Protein AF-A0A9E5HL59-F1 (afdb_monomer)

Sequence (134 aa):
MTIDLSKVGQRSQLTHRREPYWQRLRKGCFIGFRPSNSKLEGGWIARATCEVTRKYKHKKLGDYGLLAKHERFDAARKDAELFFQLIENGDEIRGILTVKDACHQYASDKIEAQKRFERTVYQSAIANIPITKL

Structure (mmCIF, N/CA/C/O backbone):
data_AF-A0A9E5HL59-F1
#
_entry.id   AF-A0A9E5HL59-F1
#
loop_
_atom_site.gro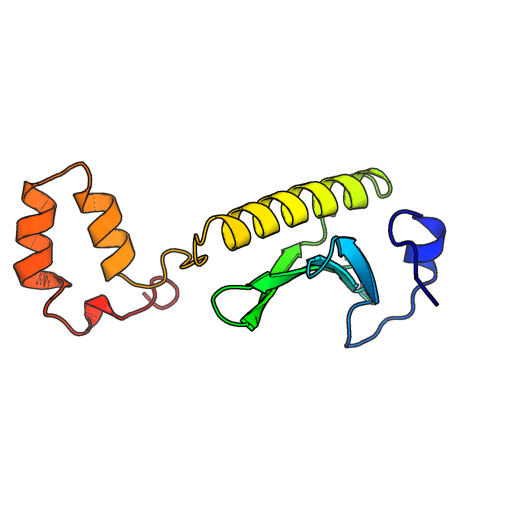up_PDB
_atom_site.id
_atom_site.type_symbol
_atom_site.label_atom_id
_atom_site.label_alt_id
_atom_site.label_comp_id
_atom_site.label_asym_id
_atom_site.label_entity_id
_atom_site.label_seq_id
_atom_site.pdbx_PDB_ins_code
_atom_site.Cartn_x
_atom_site.Cartn_y
_atom_site.Cartn_z
_atom_site.occupancy
_atom_site.B_iso_or_equiv
_atom_site.auth_seq_id
_atom_site.auth_comp_id
_atom_site.auth_asym_id
_atom_site.auth_atom_id
_atom_site.pdbx_PDB_model_num
ATOM 1 N N . MET A 1 1 ? 12.029 18.021 -14.348 1.00 50.00 1 MET A N 1
ATOM 2 C CA . MET A 1 1 ? 12.029 16.886 -15.294 1.00 50.00 1 MET A CA 1
ATOM 3 C C . MET A 1 1 ? 11.046 15.853 -14.779 1.00 50.00 1 MET A C 1
ATOM 5 O O . MET A 1 1 ? 11.214 15.382 -13.661 1.00 50.00 1 MET A O 1
ATOM 9 N N . THR A 1 2 ? 9.985 15.586 -15.533 1.00 65.31 2 THR A N 1
ATOM 10 C CA . THR A 1 2 ? 9.005 14.546 -15.201 1.00 65.31 2 THR A CA 1
ATOM 11 C C . THR A 1 2 ? 9.631 13.201 -15.549 1.00 65.31 2 THR A C 1
ATOM 13 O O . THR A 1 2 ? 10.069 13.016 -16.679 1.00 65.31 2 THR A O 1
ATOM 16 N N . ILE A 1 3 ? 9.759 12.305 -14.574 1.00 76.88 3 ILE A N 1
ATOM 17 C CA . ILE A 1 3 ? 10.337 10.974 -14.786 1.00 76.88 3 ILE A CA 1
ATOM 18 C C . ILE A 1 3 ? 9.193 10.016 -15.108 1.00 76.88 3 ILE A C 1
ATOM 20 O O . ILE A 1 3 ? 8.227 9.939 -14.345 1.00 76.88 3 ILE A O 1
ATOM 24 N N . ASP A 1 4 ? 9.310 9.281 -16.214 1.00 81.62 4 ASP A N 1
ATOM 25 C CA . ASP A 1 4 ? 8.330 8.272 -16.604 1.00 81.62 4 ASP A CA 1
ATOM 26 C C . ASP A 1 4 ? 8.700 6.918 -15.992 1.00 81.62 4 ASP A C 1
ATOM 28 O O . ASP A 1 4 ? 9.456 6.121 -16.552 1.00 81.62 4 ASP A O 1
ATOM 32 N N . LEU A 1 5 ? 8.121 6.624 -14.827 1.00 80.81 5 LEU A N 1
ATOM 33 C CA . LEU A 1 5 ? 8.329 5.365 -14.107 1.00 80.81 5 LEU A CA 1
ATOM 34 C C . LEU A 1 5 ? 7.690 4.163 -14.817 1.00 80.81 5 LEU A C 1
ATOM 36 O O . LEU A 1 5 ? 7.966 3.025 -14.443 1.00 80.81 5 LEU A O 1
ATOM 40 N N . SER A 1 6 ? 6.877 4.373 -15.854 1.00 79.19 6 SER A N 1
ATOM 41 C CA . SER A 1 6 ? 6.351 3.288 -16.689 1.00 79.19 6 SER A CA 1
ATOM 42 C C . SER A 1 6 ? 7.474 2.551 -17.426 1.00 79.19 6 SER A C 1
ATOM 44 O O . SER A 1 6 ? 7.486 1.317 -17.501 1.00 79.19 6 SER A O 1
ATOM 46 N N . LYS A 1 7 ? 8.499 3.276 -17.890 1.00 82.19 7 LYS A N 1
ATOM 47 C CA . LYS A 1 7 ? 9.607 2.703 -18.660 1.00 82.19 7 LYS A CA 1
ATOM 48 C C . LYS A 1 7 ? 10.565 1.933 -17.751 1.00 82.19 7 LYS A C 1
ATOM 50 O O . LYS A 1 7 ? 11.226 2.508 -16.888 1.00 82.19 7 LYS A O 1
ATOM 55 N N . VAL A 1 8 ? 10.694 0.623 -17.985 1.00 79.69 8 VAL A N 1
ATOM 56 C CA . VAL A 1 8 ? 11.637 -0.250 -17.252 1.00 79.69 8 VAL A CA 1
ATOM 57 C C . VAL A 1 8 ? 13.073 0.273 -17.371 1.00 79.69 8 VAL A C 1
ATOM 59 O O . VAL A 1 8 ? 13.776 0.349 -16.371 1.00 79.69 8 VAL A O 1
ATOM 62 N N . GLY A 1 9 ? 13.481 0.709 -18.570 1.00 76.19 9 GLY A N 1
ATOM 63 C CA . GLY A 1 9 ? 14.825 1.246 -18.807 1.00 76.19 9 GLY A CA 1
ATOM 64 C C . GLY A 1 9 ? 15.130 2.503 -17.988 1.00 76.19 9 GLY A C 1
ATOM 65 O O . GLY A 1 9 ? 16.206 2.598 -17.408 1.00 76.19 9 GLY A O 1
ATOM 66 N N . GLN A 1 10 ? 14.166 3.425 -17.859 1.00 80.50 10 GLN A N 1
ATOM 67 C CA . GLN A 1 10 ? 14.342 4.607 -17.011 1.00 80.50 10 GLN A CA 1
ATOM 68 C C . GLN A 1 10 ? 14.406 4.222 -15.534 1.00 80.50 10 GLN A C 1
ATOM 70 O O . GLN A 1 10 ? 15.279 4.715 -14.830 1.00 80.50 10 GLN A O 1
ATOM 75 N N . ARG A 1 11 ? 13.560 3.287 -15.076 1.00 77.50 11 ARG A N 1
ATOM 76 C CA . ARG A 1 11 ? 13.585 2.781 -13.691 1.00 77.50 11 ARG A CA 1
ATOM 77 C C . ARG A 1 11 ? 14.923 2.158 -13.306 1.00 77.50 11 ARG A C 1
ATOM 79 O O . ARG A 1 11 ? 15.387 2.379 -12.192 1.00 77.50 11 ARG A O 1
ATOM 86 N N . SER A 1 12 ? 15.538 1.395 -14.209 1.00 76.31 12 SER A N 1
ATOM 87 C CA . SER A 1 12 ? 16.835 0.753 -13.964 1.00 76.31 12 SER A CA 1
ATOM 88 C C . SER A 1 12 ? 18.005 1.739 -13.892 1.00 76.31 12 SER A C 1
ATOM 90 O O . SER A 1 12 ? 19.021 1.407 -13.295 1.00 76.31 12 SER A O 1
ATOM 92 N N . GLN A 1 13 ? 17.867 2.941 -14.460 1.00 80.25 13 GLN A N 1
ATOM 93 C CA . GLN A 1 13 ? 18.888 3.997 -14.417 1.00 80.25 13 GLN A CA 1
ATOM 94 C C . GLN A 1 13 ? 18.749 4.929 -13.199 1.00 80.25 13 GLN A C 1
ATOM 96 O O . GLN A 1 13 ? 19.578 5.817 -13.004 1.00 80.25 13 GLN A O 1
ATOM 101 N N . LEU A 1 14 ? 17.703 4.763 -12.381 1.00 81.69 14 LEU A N 1
ATOM 102 C CA . LEU A 1 14 ? 17.472 5.619 -11.221 1.00 81.69 14 LEU A CA 1
ATOM 103 C C . LEU A 1 14 ? 18.473 5.320 -10.107 1.00 81.69 14 LEU A C 1
ATOM 105 O O . LEU A 1 14 ? 18.649 4.176 -9.689 1.00 81.69 14 LEU A O 1
ATOM 109 N N . THR A 1 15 ? 19.083 6.374 -9.574 1.00 80.62 15 THR A N 1
ATOM 110 C CA . THR A 1 15 ? 20.017 6.259 -8.457 1.00 80.62 15 THR A CA 1
ATOM 111 C C . THR A 1 15 ? 19.275 6.025 -7.145 1.00 80.62 15 THR A C 1
ATOM 113 O O . THR A 1 15 ? 18.172 6.527 -6.919 1.00 80.62 15 THR A O 1
ATOM 116 N N . HIS A 1 16 ? 19.874 5.247 -6.240 1.00 80.75 16 HIS A N 1
ATOM 117 C CA . HIS A 1 16 ? 19.305 5.065 -4.910 1.00 80.75 16 HIS A CA 1
ATOM 118 C C . HIS A 1 16 ? 19.274 6.404 -4.163 1.00 80.75 16 HIS A C 1
ATOM 120 O O . HIS A 1 16 ? 20.311 7.017 -3.914 1.00 80.75 16 HIS A O 1
ATOM 126 N N . ARG A 1 17 ? 18.077 6.854 -3.775 1.00 82.81 17 ARG A N 1
ATOM 127 C CA . ARG A 1 17 ? 17.875 8.069 -2.974 1.00 82.81 17 ARG A CA 1
ATOM 128 C C . ARG A 1 17 ? 16.939 7.789 -1.799 1.00 82.81 17 ARG A C 1
ATOM 130 O O . ARG A 1 17 ? 16.164 6.829 -1.803 1.00 82.81 17 ARG A O 1
ATOM 137 N N . ARG A 1 18 ? 17.043 8.625 -0.757 1.00 78.06 18 ARG A N 1
ATOM 138 C CA . ARG A 1 18 ? 16.145 8.575 0.413 1.00 78.06 18 ARG A CA 1
ATOM 139 C C . ARG A 1 18 ? 14.714 8.937 0.024 1.00 78.06 18 ARG A C 1
ATOM 141 O O . ARG A 1 18 ? 13.782 8.268 0.463 1.00 78.06 18 ARG A O 1
ATOM 148 N N . GLU A 1 19 ? 14.564 9.962 -0.809 1.00 82.56 19 GLU A N 1
ATOM 149 C CA . GLU A 1 19 ? 13.272 10.376 -1.343 1.00 82.56 19 GLU A CA 1
ATOM 150 C C . GLU A 1 19 ? 12.894 9.551 -2.583 1.00 82.56 19 GLU A C 1
ATOM 152 O O . GLU A 1 19 ? 13.743 9.353 -3.457 1.00 82.56 19 GLU A O 1
ATOM 157 N N . PRO A 1 20 ? 11.641 9.071 -2.679 1.00 85.81 20 PRO A N 1
ATOM 158 C CA . PRO A 1 20 ? 11.146 8.389 -3.870 1.00 85.81 20 PRO A CA 1
ATOM 159 C C . PRO A 1 20 ? 11.090 9.327 -5.076 1.00 85.81 20 PRO A C 1
ATOM 161 O O . PRO A 1 20 ? 10.812 10.520 -4.943 1.00 85.81 20 PRO A O 1
ATOM 164 N N . TYR A 1 21 ? 11.269 8.764 -6.266 1.00 87.00 21 TYR A N 1
ATOM 165 C CA . TYR A 1 21 ? 10.980 9.469 -7.507 1.00 87.00 21 TYR A CA 1
ATOM 166 C C . TYR A 1 21 ? 9.475 9.512 -7.707 1.00 87.00 21 TYR A C 1
ATOM 168 O O . TYR A 1 21 ? 8.850 8.462 -7.820 1.00 87.00 21 TYR A O 1
ATOM 176 N N . TRP A 1 22 ? 8.904 10.713 -7.735 1.00 88.19 22 TRP A N 1
ATOM 177 C CA . TRP A 1 22 ? 7.467 10.915 -7.876 1.00 88.19 22 TRP A CA 1
ATOM 178 C C . TRP A 1 22 ? 7.078 11.149 -9.331 1.00 88.19 22 TRP A C 1
ATOM 180 O O . TRP A 1 22 ? 7.602 12.044 -9.994 1.00 88.19 22 TRP A O 1
ATOM 190 N N . GLN A 1 23 ? 6.088 10.395 -9.786 1.00 89.00 23 GLN A N 1
ATOM 191 C CA . GLN A 1 23 ? 5.353 10.632 -11.014 1.00 89.00 23 GLN A CA 1
ATOM 192 C C . GLN A 1 23 ? 3.910 10.990 -10.660 1.00 89.00 23 GLN A C 1
ATOM 194 O O . GLN A 1 23 ? 3.260 10.348 -9.832 1.00 89.00 23 GLN A O 1
ATOM 199 N N . ARG A 1 24 ? 3.397 12.056 -11.268 1.00 88.56 24 ARG A N 1
ATOM 200 C CA . ARG A 1 24 ? 2.012 12.482 -11.075 1.00 88.56 24 ARG A CA 1
ATOM 201 C C . ARG A 1 24 ? 1.100 11.641 -11.964 1.00 88.56 24 ARG A C 1
ATOM 203 O O . ARG A 1 24 ? 1.330 11.579 -13.166 1.00 88.56 24 ARG A O 1
ATOM 210 N N . LEU A 1 25 ? 0.066 11.041 -11.378 1.00 85.38 25 LEU A N 1
ATOM 211 C CA . LEU A 1 25 ? -0.966 10.313 -12.125 1.00 85.38 25 LEU A CA 1
ATOM 212 C C . LEU A 1 25 ? -2.189 11.204 -12.370 1.00 85.38 25 LEU A C 1
ATOM 214 O O . LEU A 1 25 ? -2.661 11.314 -13.497 1.00 85.38 25 LEU A O 1
ATOM 218 N N . ARG A 1 26 ? -2.677 11.882 -11.323 1.00 82.50 26 ARG A N 1
ATOM 219 C CA . ARG A 1 26 ? -3.812 12.824 -11.385 1.00 82.50 26 ARG A CA 1
ATOM 220 C C . ARG A 1 26 ? -3.536 14.056 -10.520 1.00 82.50 26 ARG A C 1
ATOM 222 O O . ARG A 1 26 ? -2.471 14.192 -9.914 1.00 82.50 26 ARG A O 1
ATOM 229 N N . LYS A 1 27 ? -4.450 15.029 -10.486 1.00 81.62 27 LYS A N 1
ATOM 230 C CA . LYS A 1 27 ? -4.341 16.171 -9.559 1.00 81.62 27 LYS A CA 1
ATOM 231 C C . LYS A 1 27 ? -4.388 15.646 -8.119 1.00 81.62 27 LYS A C 1
ATOM 233 O O . LYS A 1 27 ? -5.273 14.882 -7.780 1.00 81.62 27 LYS A O 1
ATOM 238 N N . GLY A 1 28 ? -3.381 15.984 -7.313 1.00 80.25 28 GLY A N 1
ATOM 239 C CA . GLY A 1 28 ? -3.280 15.516 -5.926 1.00 80.25 28 GLY A CA 1
ATOM 240 C C . GLY A 1 28 ? -2.860 14.050 -5.738 1.00 80.25 28 GLY A C 1
ATOM 241 O O . GLY A 1 28 ? -2.641 13.656 -4.600 1.00 80.25 28 GLY A O 1
ATOM 242 N N . CYS A 1 29 ? -2.684 13.268 -6.811 1.00 87.25 29 CYS A N 1
ATOM 243 C CA . CYS A 1 29 ? -2.365 11.839 -6.746 1.00 87.25 29 CYS A CA 1
ATOM 244 C C . CYS A 1 29 ? -1.033 11.526 -7.438 1.00 87.25 29 CYS A C 1
ATOM 246 O O . CYS A 1 29 ? -0.847 11.792 -8.632 1.00 87.25 29 CYS A O 1
ATOM 248 N N . PHE A 1 30 ? -0.113 10.930 -6.687 1.00 88.75 30 PHE A N 1
ATOM 249 C CA . PHE A 1 30 ? 1.261 10.674 -7.094 1.00 88.75 30 PHE A CA 1
ATOM 250 C C . PHE A 1 30 ? 1.650 9.226 -6.810 1.00 88.75 30 PHE A C 1
ATOM 252 O O . PHE A 1 30 ? 1.304 8.667 -5.767 1.00 88.75 30 PHE A O 1
ATOM 259 N N . ILE A 1 31 ? 2.424 8.647 -7.720 1.00 89.88 31 ILE A N 1
ATOM 260 C CA . ILE A 1 31 ? 3.080 7.356 -7.550 1.00 89.88 31 ILE A CA 1
ATOM 261 C C . ILE A 1 31 ? 4.583 7.579 -7.419 1.00 89.88 31 ILE A C 1
ATOM 263 O O . ILE A 1 31 ? 5.190 8.338 -8.167 1.00 89.88 31 ILE A O 1
ATOM 267 N N . GLY A 1 32 ? 5.166 6.966 -6.407 1.00 89.56 32 GLY A N 1
ATOM 268 C CA . GLY A 1 32 ? 6.560 7.063 -6.034 1.00 89.56 32 GLY A CA 1
ATOM 269 C C . GLY A 1 32 ? 7.245 5.725 -6.238 1.00 89.56 32 GLY A C 1
ATOM 270 O O . GLY A 1 32 ? 6.728 4.700 -5.796 1.00 89.56 32 GLY A O 1
ATOM 271 N N . PHE A 1 33 ? 8.422 5.733 -6.851 1.00 87.19 33 PHE A N 1
ATOM 272 C CA . PHE A 1 33 ? 9.283 4.557 -6.915 1.00 87.19 33 PHE A CA 1
ATOM 273 C C . PHE A 1 33 ? 10.607 4.844 -6.219 1.00 87.19 33 PHE A C 1
ATOM 275 O O . PHE A 1 33 ? 11.255 5.865 -6.471 1.00 87.19 33 PHE A O 1
ATOM 282 N N . ARG A 1 34 ? 11.014 3.936 -5.335 1.00 88.00 34 A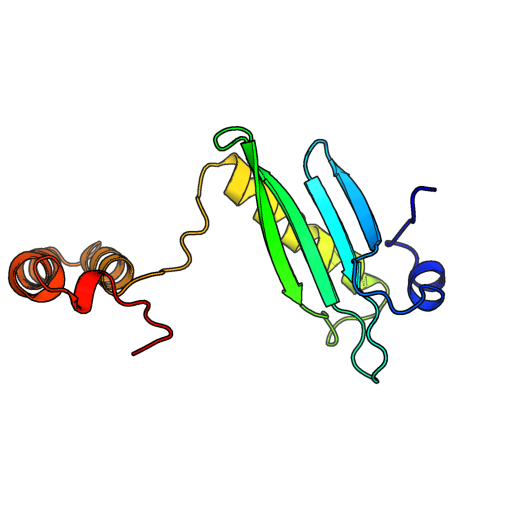RG A N 1
ATOM 283 C CA . ARG A 1 34 ? 12.302 3.996 -4.656 1.00 88.00 34 ARG A CA 1
ATOM 284 C C . ARG A 1 34 ? 13.130 2.771 -5.045 1.00 88.00 34 ARG A C 1
ATOM 286 O O . ARG A 1 34 ? 12.858 1.691 -4.520 1.00 88.00 34 ARG A O 1
ATOM 293 N N . PRO A 1 35 ? 14.148 2.915 -5.913 1.00 82.56 35 PRO A N 1
ATOM 294 C CA . PRO A 1 35 ? 15.050 1.809 -6.212 1.00 82.56 35 PRO A CA 1
ATOM 295 C C . PRO A 1 35 ? 15.759 1.363 -4.928 1.00 82.56 35 PRO A C 1
ATOM 297 O O . PRO A 1 35 ? 16.155 2.201 -4.114 1.00 82.56 35 PRO A O 1
ATOM 300 N N . SER A 1 36 ? 15.897 0.055 -4.718 1.00 76.31 36 SER A N 1
ATOM 301 C CA . SER A 1 36 ? 16.709 -0.492 -3.626 1.00 76.31 36 SER A CA 1
ATOM 302 C C . SER A 1 36 ? 18.134 -0.736 -4.111 1.00 76.31 36 SER A C 1
ATOM 304 O O . SER A 1 36 ? 18.355 -0.945 -5.300 1.00 76.31 36 SER A O 1
ATOM 306 N N . ASN A 1 37 ? 19.095 -0.698 -3.190 1.00 65.25 37 ASN A N 1
ATOM 307 C CA . ASN A 1 37 ? 20.501 -0.985 -3.492 1.00 65.25 37 ASN A CA 1
ATOM 308 C C . ASN A 1 37 ? 20.804 -2.499 -3.468 1.00 65.25 37 ASN A C 1
ATOM 310 O O . ASN A 1 37 ? 21.817 -2.949 -3.989 1.00 65.25 37 ASN A O 1
ATOM 314 N N . SER A 1 38 ? 19.921 -3.289 -2.851 1.00 55.44 38 SER A N 1
ATOM 315 C CA . SER A 1 38 ? 20.024 -4.750 -2.769 1.00 55.44 38 SER A CA 1
ATOM 316 C C . SER A 1 38 ? 19.227 -5.415 -3.895 1.00 55.44 38 SER A C 1
ATOM 318 O O . SER A 1 38 ? 18.332 -4.790 -4.446 1.00 55.44 38 SER A O 1
ATOM 320 N N . LYS A 1 39 ? 19.478 -6.708 -4.170 1.00 52.19 39 LYS A N 1
ATOM 321 C CA . LYS A 1 39 ? 18.736 -7.586 -5.118 1.00 52.19 39 LYS A CA 1
ATOM 322 C C . LYS A 1 39 ? 17.194 -7.485 -5.079 1.00 52.19 39 LYS A C 1
ATOM 324 O O . LYS A 1 39 ? 16.543 -7.979 -5.991 1.00 52.19 39 LYS A O 1
ATOM 329 N N . LEU A 1 40 ? 16.627 -6.889 -4.030 1.00 57.31 40 LEU A N 1
ATOM 330 C CA . LEU A 1 40 ? 15.221 -6.519 -3.931 1.00 57.31 40 LEU A CA 1
ATOM 331 C C . LEU A 1 40 ? 14.904 -5.405 -4.926 1.00 57.31 40 LEU A C 1
ATOM 333 O O . LEU A 1 40 ? 15.438 -4.301 -4.861 1.00 57.31 40 LEU A O 1
ATOM 337 N N . GLU A 1 41 ? 14.009 -5.691 -5.853 1.00 65.62 41 GLU A N 1
ATOM 338 C CA . GLU A 1 41 ? 13.553 -4.700 -6.812 1.00 65.62 41 GLU A CA 1
ATOM 339 C C . GLU A 1 41 ? 12.788 -3.598 -6.051 1.00 65.62 41 GLU A C 1
ATOM 341 O O . GLU A 1 41 ? 12.136 -3.861 -5.049 1.00 65.62 41 GLU A O 1
ATOM 346 N N . GLY A 1 42 ? 13.007 -2.332 -6.414 1.00 76.25 42 GLY A N 1
ATOM 347 C CA . GLY A 1 42 ? 12.641 -1.176 -5.584 1.00 76.25 42 GLY A CA 1
ATOM 348 C C . GLY A 1 42 ? 11.188 -1.133 -5.088 1.00 76.25 42 GLY A C 1
ATOM 349 O O . GLY A 1 42 ? 10.285 -1.717 -5.677 1.00 76.25 42 GLY A O 1
ATOM 350 N N . GLY A 1 43 ? 10.952 -0.381 -4.014 1.00 85.56 43 GLY A N 1
ATOM 351 C CA . GLY A 1 43 ? 9.631 -0.248 -3.401 1.00 85.56 43 GLY A CA 1
ATOM 352 C C . GLY A 1 43 ? 8.768 0.836 -4.048 1.00 85.56 43 GLY A C 1
ATOM 353 O O . GLY A 1 43 ? 9.253 1.923 -4.379 1.00 85.56 43 GLY A O 1
ATOM 354 N N . TRP A 1 44 ? 7.470 0.564 -4.155 1.00 89.44 44 TRP A N 1
ATOM 355 C CA . TRP A 1 44 ? 6.450 1.488 -4.642 1.00 89.44 44 TRP A CA 1
ATOM 356 C C . TRP A 1 44 ? 5.681 2.139 -3.495 1.00 89.44 44 TRP A C 1
ATOM 358 O O . TRP A 1 44 ? 5.384 1.522 -2.465 1.00 89.44 44 TRP A O 1
ATOM 368 N N . ILE A 1 45 ? 5.360 3.416 -3.672 1.00 89.94 45 ILE A N 1
ATOM 369 C CA . ILE A 1 45 ? 4.683 4.245 -2.676 1.00 89.94 45 ILE A CA 1
ATOM 370 C C . ILE A 1 45 ? 3.624 5.083 -3.389 1.00 89.94 45 ILE A C 1
ATOM 372 O O . ILE A 1 45 ? 3.939 5.797 -4.330 1.00 89.94 45 ILE A O 1
ATOM 376 N N . ALA A 1 46 ? 2.380 5.062 -2.926 1.00 90.94 46 ALA A N 1
ATOM 377 C CA . ALA A 1 46 ? 1.351 5.994 -3.375 1.00 90.94 46 ALA A CA 1
ATOM 378 C C . ALA A 1 46 ? 1.266 7.185 -2.416 1.00 90.94 46 ALA A C 1
ATOM 380 O O . ALA A 1 46 ? 1.377 7.028 -1.197 1.00 90.94 46 ALA A O 1
ATOM 381 N N . ARG A 1 47 ? 1.042 8.381 -2.959 1.00 89.19 47 ARG A N 1
ATOM 382 C CA . ARG A 1 47 ? 0.757 9.598 -2.195 1.00 89.19 47 ARG A CA 1
ATOM 383 C C . ARG A 1 47 ? -0.482 10.265 -2.767 1.00 89.19 47 ARG A C 1
ATOM 385 O O . ARG A 1 47 ? -0.492 10.629 -3.938 1.00 89.19 47 ARG A O 1
ATOM 392 N N . ALA A 1 48 ? -1.483 10.474 -1.924 1.00 86.31 48 ALA A N 1
ATOM 393 C CA . ALA A 1 48 ? -2.674 11.239 -2.269 1.00 86.31 48 ALA A CA 1
ATOM 394 C C . ALA A 1 48 ? -2.858 12.413 -1.310 1.00 86.31 48 ALA A C 1
ATOM 396 O O . ALA A 1 48 ? -2.546 12.327 -0.118 1.00 86.31 48 ALA A O 1
ATOM 397 N N . THR A 1 49 ? -3.366 13.515 -1.840 1.00 81.38 49 THR A N 1
ATOM 398 C CA . THR A 1 49 ? -3.849 14.643 -1.051 1.00 81.38 49 THR A CA 1
ATOM 399 C C . THR A 1 49 ? -5.325 14.423 -0.770 1.00 81.38 49 THR A C 1
ATOM 401 O O . THR A 1 49 ? -6.126 14.377 -1.695 1.00 81.38 49 THR A O 1
ATOM 404 N N . CYS A 1 50 ? -5.689 14.307 0.502 1.00 73.25 50 CYS A N 1
ATOM 405 C CA . CYS A 1 50 ? -7.092 14.295 0.894 1.00 73.25 50 CYS A CA 1
ATOM 406 C C . CYS A 1 50 ? -7.611 15.740 0.873 1.00 73.25 50 CYS A C 1
ATOM 408 O O . CYS A 1 50 ? -7.088 16.577 1.611 1.00 73.25 50 CYS A O 1
ATOM 410 N N . GLU A 1 51 ? -8.612 16.049 0.045 1.00 71.00 51 GLU A N 1
ATOM 411 C CA . GLU A 1 51 ? -9.175 17.408 -0.036 1.00 71.00 51 GLU A CA 1
ATOM 412 C C . GLU A 1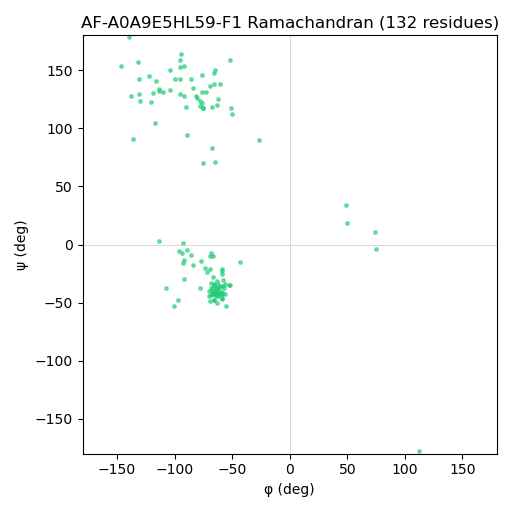 51 ? -9.875 17.819 1.267 1.00 71.00 51 GLU A C 1
ATOM 414 O O . GLU A 1 51 ? -9.743 18.965 1.697 1.00 71.00 51 GLU A O 1
ATOM 419 N N . VAL A 1 52 ? -10.511 16.862 1.951 1.00 66.00 52 VAL A N 1
ATOM 420 C CA . VAL A 1 52 ? -11.227 17.081 3.219 1.00 66.00 52 VAL A CA 1
ATOM 421 C C . VAL A 1 52 ? -10.273 17.487 4.343 1.00 66.00 52 VAL A C 1
ATOM 423 O O . VAL A 1 52 ? -10.502 18.466 5.045 1.00 66.00 52 VAL A O 1
ATOM 426 N N . THR A 1 53 ? -9.163 16.761 4.510 1.00 68.00 53 THR A N 1
ATOM 427 C CA . THR A 1 53 ? -8.203 17.029 5.599 1.00 68.00 53 THR A CA 1
ATOM 428 C C . THR A 1 53 ? -7.058 17.953 5.185 1.00 68.00 53 THR A C 1
ATOM 430 O O . THR A 1 53 ? -6.250 18.330 6.035 1.00 68.00 53 THR A O 1
ATOM 433 N N . ARG A 1 54 ? -6.948 18.289 3.889 1.00 72.31 54 ARG A N 1
ATOM 434 C CA . ARG A 1 54 ? -5.815 18.989 3.245 1.00 72.31 54 ARG A CA 1
ATOM 435 C C . ARG A 1 54 ? -4.437 18.391 3.566 1.00 72.31 54 ARG A C 1
ATOM 437 O O . ARG A 1 54 ? -3.410 19.045 3.390 1.00 72.31 54 ARG A O 1
ATOM 444 N N . LYS A 1 55 ? -4.393 17.142 4.040 1.00 78.62 55 LYS A N 1
ATOM 445 C CA . LYS A 1 55 ? -3.171 16.436 4.439 1.00 78.62 55 LYS A CA 1
ATOM 446 C C . LYS A 1 55 ? -2.776 15.411 3.385 1.00 78.62 55 LYS A C 1
ATOM 448 O O . LYS A 1 55 ? -3.613 14.817 2.705 1.00 78.62 55 LYS A O 1
ATOM 453 N N . TYR A 1 56 ? -1.473 15.172 3.292 1.00 80.81 56 TYR A N 1
ATOM 454 C CA . TYR A 1 56 ? -0.926 14.109 2.461 1.00 80.81 56 TYR A CA 1
ATOM 455 C C . TYR A 1 56 ? -1.037 12.770 3.184 1.00 80.81 56 TYR A C 1
ATOM 457 O O . TYR A 1 56 ? -0.533 12.611 4.298 1.00 80.81 56 TYR A O 1
ATOM 465 N N . LYS A 1 57 ? -1.651 11.792 2.527 1.00 82.94 57 LYS A N 1
ATOM 466 C CA . LYS A 1 57 ? -1.643 10.393 2.946 1.00 82.94 57 LYS A CA 1
ATOM 467 C C . LYS A 1 57 ? -0.680 9.635 2.043 1.00 82.94 57 LYS A C 1
ATOM 469 O O . LYS A 1 57 ? -0.696 9.801 0.824 1.00 82.94 57 LYS A O 1
ATOM 474 N N . HIS A 1 58 ? 0.179 8.830 2.652 1.00 85.62 58 HIS A N 1
ATOM 475 C CA . HIS A 1 58 ? 1.107 7.960 1.943 1.00 85.62 58 HIS A CA 1
ATOM 476 C C . HIS A 1 58 ? 0.778 6.502 2.258 1.00 85.62 58 HIS A C 1
ATOM 478 O O . HIS A 1 58 ? 0.470 6.173 3.403 1.00 85.62 58 HIS A O 1
ATOM 484 N N . LYS A 1 59 ? 0.868 5.630 1.257 1.00 85.50 59 LYS A N 1
ATOM 485 C CA . LYS A 1 59 ? 0.726 4.181 1.418 1.00 85.50 59 LYS A CA 1
ATOM 486 C C . LYS A 1 59 ? 1.883 3.484 0.729 1.00 85.50 59 LYS A C 1
ATOM 488 O O . LYS A 1 59 ? 2.197 3.776 -0.422 1.00 85.50 59 LYS A O 1
ATOM 493 N N . LYS A 1 60 ? 2.535 2.575 1.451 1.00 86.56 60 LYS A N 1
ATOM 494 C CA . LYS A 1 60 ? 3.534 1.673 0.873 1.00 86.56 60 LYS A CA 1
ATOM 495 C C . LYS A 1 60 ? 2.778 0.569 0.139 1.00 86.56 60 LYS A C 1
ATOM 497 O O . LYS A 1 60 ? 1.928 -0.073 0.747 1.00 86.56 60 LYS A O 1
ATOM 502 N N . LEU A 1 61 ? 3.057 0.409 -1.148 1.00 84.06 61 LEU A N 1
ATOM 503 C CA . LEU A 1 61 ? 2.399 -0.575 -2.007 1.00 84.06 61 LEU A CA 1
ATOM 504 C C . LEU A 1 61 ? 3.169 -1.906 -2.047 1.00 84.06 61 LEU A C 1
ATOM 506 O O . LEU A 1 61 ? 2.560 -2.959 -2.154 1.00 84.06 61 LEU A O 1
ATOM 510 N N . GLY A 1 62 ? 4.494 -1.857 -1.878 1.00 81.81 62 GLY A N 1
ATOM 511 C CA . GLY A 1 62 ? 5.377 -3.029 -1.930 1.00 81.81 62 GLY A CA 1
ATOM 512 C C . GLY A 1 62 ? 6.308 -2.999 -3.141 1.00 81.81 62 GLY A C 1
ATOM 513 O O . GLY A 1 62 ? 6.341 -2.015 -3.876 1.00 81.81 62 GLY A O 1
ATOM 514 N N . ASP A 1 63 ? 7.116 -4.040 -3.319 1.00 79.19 63 ASP A N 1
ATOM 515 C CA . ASP A 1 63 ? 8.100 -4.179 -4.408 1.00 79.19 63 ASP A CA 1
ATOM 516 C C . ASP A 1 63 ? 7.559 -4.913 -5.651 1.00 79.19 63 ASP A C 1
ATOM 518 O O . ASP A 1 63 ? 8.134 -4.798 -6.737 1.00 79.19 63 ASP A O 1
ATOM 522 N N . TYR A 1 64 ? 6.428 -5.619 -5.518 1.00 81.38 64 TYR A N 1
ATOM 523 C CA . TYR A 1 64 ? 5.825 -6.457 -6.566 1.00 81.38 64 TYR A CA 1
ATOM 524 C C . TYR A 1 64 ? 6.836 -7.413 -7.233 1.00 81.38 64 TYR A C 1
ATOM 526 O O . TYR A 1 64 ? 6.726 -7.695 -8.430 1.00 81.38 64 TYR A O 1
ATOM 534 N N . GLY A 1 65 ? 7.825 -7.921 -6.483 1.00 74.25 65 GLY A N 1
ATOM 535 C CA . GLY A 1 65 ? 8.916 -8.747 -7.013 1.00 74.25 65 GLY A CA 1
ATOM 536 C C . GLY A 1 65 ? 8.473 -10.035 -7.718 1.00 74.25 65 GLY A C 1
ATOM 537 O O . GLY A 1 65 ? 9.199 -10.541 -8.567 1.00 74.25 65 GLY A O 1
ATOM 538 N N . LEU A 1 66 ? 7.260 -10.521 -7.434 1.00 77.00 66 LEU A N 1
ATOM 539 C CA . LEU A 1 66 ? 6.660 -11.701 -8.071 1.00 77.00 66 LEU A CA 1
ATOM 540 C C . LEU A 1 66 ? 6.201 -11.461 -9.521 1.00 77.00 66 LEU A C 1
ATOM 542 O O . LEU A 1 66 ? 6.026 -12.419 -10.266 1.00 77.00 66 LEU A O 1
ATOM 546 N N . LEU A 1 67 ? 5.996 -10.203 -9.926 1.00 80.69 67 LEU A N 1
ATOM 547 C CA . LEU A 1 67 ? 5.520 -9.843 -11.267 1.00 80.69 67 LEU A CA 1
ATOM 548 C C . LEU A 1 67 ? 6.677 -9.495 -12.205 1.00 80.69 67 LEU A C 1
ATOM 550 O O . LEU A 1 67 ? 7.756 -9.083 -11.758 1.00 80.69 67 LEU A O 1
ATOM 554 N N . ALA A 1 68 ? 6.445 -9.582 -13.517 1.00 81.75 68 ALA A N 1
ATOM 555 C CA . ALA A 1 68 ? 7.429 -9.154 -14.502 1.00 81.75 68 ALA A CA 1
ATOM 556 C C . ALA A 1 68 ? 7.658 -7.633 -14.431 1.00 81.75 68 ALA A C 1
ATOM 558 O O . ALA A 1 68 ? 6.750 -6.850 -14.154 1.00 81.75 68 ALA A O 1
ATOM 559 N N . LYS A 1 69 ? 8.883 -7.173 -14.724 1.00 77.75 69 LYS A N 1
ATOM 560 C CA . LYS A 1 69 ? 9.280 -5.753 -14.582 1.00 77.75 69 LYS A CA 1
ATOM 561 C C . LYS A 1 69 ? 8.336 -4.767 -15.284 1.00 77.75 69 LYS A C 1
ATOM 563 O O . LYS A 1 69 ? 8.143 -3.652 -14.789 1.00 77.75 69 LYS A O 1
ATOM 568 N N . HIS A 1 70 ? 7.779 -5.159 -16.431 1.00 79.12 70 HIS A N 1
ATOM 569 C CA . HIS A 1 70 ? 6.837 -4.340 -17.190 1.00 79.12 70 HIS A CA 1
ATOM 570 C C . HIS A 1 70 ? 5.483 -4.227 -16.469 1.00 79.12 70 HIS A C 1
ATOM 572 O O . HIS A 1 70 ? 5.015 -3.111 -16.271 1.00 79.12 70 HIS A O 1
ATOM 578 N N . GLU A 1 71 ? 4.952 -5.331 -15.942 1.00 84.12 71 GLU A N 1
ATOM 579 C CA . GLU A 1 71 ? 3.651 -5.395 -15.255 1.00 84.12 71 GLU A CA 1
ATOM 580 C C . GLU A 1 71 ? 3.644 -4.723 -13.879 1.00 84.12 71 GLU A C 1
ATOM 582 O O . GLU A 1 71 ? 2.600 -4.287 -13.401 1.00 84.12 71 GLU A O 1
ATOM 587 N N . ARG A 1 72 ? 4.802 -4.591 -13.222 1.00 85.12 72 ARG A N 1
ATOM 588 C CA . ARG A 1 72 ? 4.872 -3.976 -11.882 1.00 85.12 72 ARG A CA 1
ATOM 589 C C . ARG A 1 72 ? 4.369 -2.547 -11.831 1.00 85.12 72 ARG A C 1
ATOM 591 O O . ARG A 1 72 ? 3.805 -2.150 -10.819 1.00 85.12 72 ARG A O 1
ATOM 598 N N . PHE A 1 73 ? 4.603 -1.773 -12.891 1.00 85.44 73 PHE A N 1
ATOM 599 C CA . PHE A 1 73 ? 4.081 -0.411 -12.941 1.00 85.44 73 PHE A CA 1
ATOM 600 C C . PHE A 1 73 ? 2.554 -0.430 -13.012 1.00 85.44 73 PHE A C 1
ATOM 602 O O . PH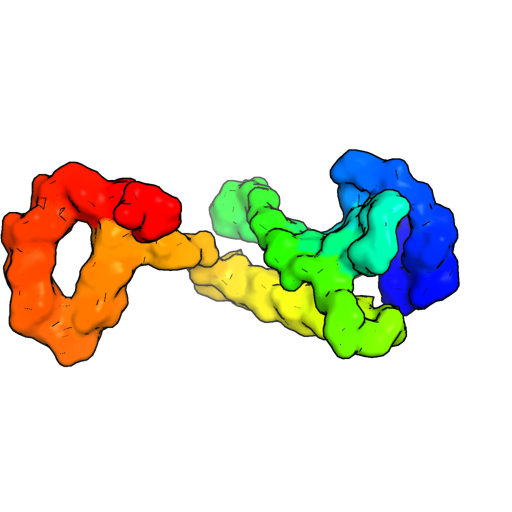E A 1 73 ? 1.912 0.328 -12.295 1.00 85.44 73 PHE A O 1
ATOM 609 N N . ASP A 1 74 ? 1.978 -1.323 -13.816 1.00 87.69 74 ASP A N 1
ATOM 610 C CA . ASP A 1 74 ? 0.529 -1.434 -13.959 1.00 87.69 74 ASP A CA 1
ATOM 611 C C . ASP A 1 74 ? -0.130 -1.946 -12.674 1.00 87.69 74 ASP A C 1
ATOM 613 O O . ASP A 1 74 ? -1.159 -1.411 -12.264 1.00 87.69 74 ASP A O 1
ATOM 617 N N . ALA A 1 75 ? 0.486 -2.913 -11.988 1.00 87.19 75 ALA A N 1
ATOM 618 C CA . ALA A 1 75 ? 0.033 -3.385 -10.680 1.00 87.19 75 ALA A CA 1
ATOM 619 C C . ALA A 1 75 ? 0.099 -2.274 -9.619 1.00 87.19 75 ALA A C 1
ATOM 621 O O . ALA A 1 75 ? -0.904 -1.971 -8.973 1.00 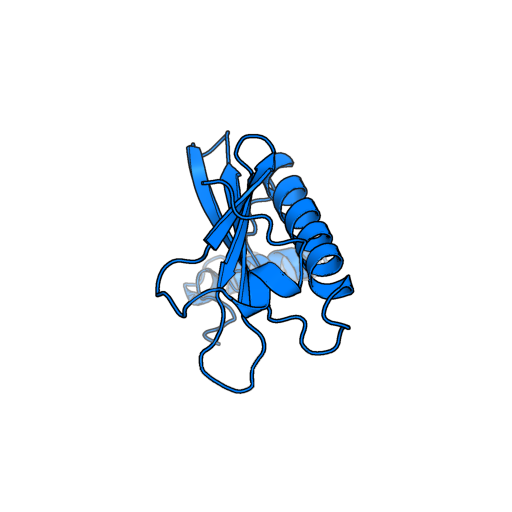87.19 75 ALA A O 1
ATOM 622 N N . ALA A 1 76 ? 1.243 -1.591 -9.504 1.00 87.88 76 ALA A N 1
ATOM 623 C CA . ALA A 1 76 ? 1.409 -0.481 -8.569 1.00 87.88 76 ALA A CA 1
ATOM 624 C C . ALA A 1 76 ? 0.462 0.686 -8.882 1.00 87.88 76 ALA A C 1
ATOM 626 O O . ALA A 1 76 ? -0.052 1.335 -7.972 1.00 87.88 76 ALA A O 1
ATOM 627 N N . ARG A 1 77 ? 0.205 0.955 -10.165 1.00 88.75 77 ARG A N 1
ATOM 628 C CA . ARG A 1 77 ? -0.754 1.968 -10.603 1.00 88.75 77 ARG A CA 1
ATOM 629 C C . ARG A 1 77 ? -2.178 1.591 -10.203 1.00 88.75 77 ARG A C 1
ATOM 631 O O . ARG A 1 77 ? -2.858 2.443 -9.641 1.00 88.75 77 ARG A O 1
ATOM 638 N N . LYS A 1 78 ? -2.613 0.351 -10.445 1.00 88.44 78 LYS A N 1
ATOM 639 C CA . LYS A 1 78 ? -3.951 -0.125 -10.051 1.00 88.44 78 LYS A CA 1
ATOM 640 C C . LYS A 1 78 ? -4.163 -0.002 -8.544 1.00 88.44 78 LYS A C 1
ATOM 642 O O . LYS A 1 78 ? -5.158 0.579 -8.118 1.00 88.44 78 LYS A O 1
ATOM 647 N N . ASP A 1 79 ? -3.199 -0.446 -7.743 1.00 85.88 79 ASP A N 1
ATOM 648 C CA . ASP A 1 79 ? -3.296 -0.347 -6.282 1.00 85.88 79 ASP A CA 1
ATOM 649 C C . ASP A 1 79 ? -3.230 1.103 -5.785 1.00 85.88 79 ASP A C 1
ATOM 651 O O . ASP A 1 79 ? -3.886 1.457 -4.800 1.00 85.88 79 ASP A O 1
ATOM 655 N N . ALA A 1 80 ? -2.470 1.966 -6.469 1.00 88.31 80 ALA A N 1
ATOM 656 C CA . ALA A 1 80 ? -2.480 3.401 -6.207 1.00 88.31 80 ALA A CA 1
ATOM 657 C C . ALA A 1 80 ? -3.852 4.015 -6.521 1.00 88.31 80 ALA A C 1
ATOM 659 O O . ALA A 1 80 ? -4.362 4.781 -5.711 1.00 88.31 80 ALA A O 1
ATOM 660 N N . GLU A 1 81 ? -4.471 3.663 -7.652 1.00 89.06 81 GLU A N 1
ATOM 661 C CA . GLU A 1 81 ? -5.806 4.143 -8.031 1.00 89.06 81 GLU A CA 1
ATOM 662 C C . GLU A 1 81 ? -6.879 3.691 -7.034 1.00 89.06 81 GLU A C 1
ATOM 664 O O . GLU A 1 81 ? -7.674 4.523 -6.601 1.00 89.06 81 GLU A O 1
ATOM 669 N N . LEU A 1 82 ? -6.842 2.436 -6.574 1.00 85.81 82 LEU A N 1
ATOM 670 C CA . LEU A 1 82 ? -7.715 1.958 -5.493 1.00 85.81 82 LEU A CA 1
ATOM 671 C C . LEU A 1 82 ? -7.498 2.748 -4.195 1.00 85.81 82 LEU A C 1
ATOM 673 O O . LEU A 1 82 ? -8.450 3.152 -3.533 1.00 85.81 82 LEU A O 1
ATOM 677 N N . PHE A 1 83 ? -6.242 3.016 -3.835 1.00 84.69 83 PHE A N 1
ATOM 678 C CA . PHE A 1 83 ? -5.920 3.846 -2.674 1.00 84.69 83 PHE A CA 1
ATOM 679 C C . PHE A 1 83 ? -6.452 5.278 -2.805 1.00 84.69 83 PHE A C 1
ATOM 681 O O . PHE A 1 83 ? -6.908 5.849 -1.814 1.00 84.69 83 PHE A O 1
ATOM 688 N N . PHE A 1 84 ? -6.411 5.859 -4.003 1.00 85.25 84 PHE A N 1
ATOM 689 C CA . PHE A 1 84 ? -6.957 7.191 -4.252 1.00 85.25 84 PHE A CA 1
ATOM 690 C C . PHE A 1 84 ? -8.478 7.202 -4.140 1.00 85.25 84 PHE A C 1
ATOM 692 O O . PHE A 1 84 ? -9.001 8.080 -3.466 1.00 85.25 84 PHE A O 1
ATOM 699 N N . GLN A 1 85 ? -9.160 6.197 -4.694 1.00 84.69 85 GLN A N 1
ATOM 700 C CA . GLN A 1 85 ? -10.612 6.052 -4.560 1.00 84.69 85 GLN A CA 1
ATOM 701 C C . GLN A 1 85 ? -11.042 5.934 -3.096 1.00 84.69 85 GLN A C 1
ATOM 703 O O . GLN A 1 85 ? -11.978 6.607 -2.688 1.00 84.69 85 GLN A O 1
ATOM 708 N N . LEU A 1 86 ? -10.325 5.156 -2.279 1.00 81.19 86 LEU A N 1
ATOM 709 C CA . LEU A 1 86 ? -10.601 5.071 -0.838 1.00 81.19 86 LEU A CA 1
ATOM 710 C C . LEU A 1 86 ? -10.479 6.444 -0.153 1.00 81.19 86 LEU A C 1
ATOM 712 O O . LEU A 1 86 ? -11.318 6.818 0.659 1.00 81.19 86 LEU A O 1
ATOM 716 N N . ILE A 1 87 ? -9.464 7.233 -0.515 1.00 79.56 87 ILE A N 1
ATOM 717 C CA . ILE A 1 87 ? -9.280 8.581 0.043 1.00 79.56 87 ILE A CA 1
ATOM 718 C C . ILE A 1 87 ? -10.354 9.559 -0.448 1.00 79.56 87 ILE A C 1
ATOM 720 O O . ILE A 1 87 ? -10.801 10.392 0.341 1.00 79.56 87 ILE A O 1
ATOM 724 N N . GLU A 1 88 ? -10.745 9.484 -1.722 1.00 76.25 88 GLU A N 1
ATOM 725 C CA . GLU A 1 88 ? -11.816 10.303 -2.312 1.00 76.25 88 GLU A CA 1
ATOM 726 C C . GLU A 1 88 ? -13.177 9.976 -1.691 1.00 76.25 88 GLU A C 1
ATOM 728 O O . GLU A 1 88 ? -13.923 10.890 -1.348 1.00 76.25 88 GLU A O 1
ATOM 733 N N . ASN A 1 89 ? -13.457 8.694 -1.448 1.00 74.62 89 ASN A N 1
ATOM 734 C CA . ASN A 1 89 ? -14.675 8.232 -0.782 1.00 74.62 89 ASN A CA 1
ATOM 735 C C . ASN A 1 89 ? -14.737 8.628 0.702 1.00 74.62 89 ASN A C 1
ATOM 737 O O . ASN A 1 89 ? -15.760 8.433 1.351 1.00 74.62 89 ASN A O 1
ATOM 741 N N . GLY A 1 90 ? -13.660 9.195 1.255 1.00 63.50 90 GLY A N 1
ATOM 742 C CA . GLY A 1 90 ? -13.599 9.556 2.666 1.00 63.50 90 GLY A CA 1
ATOM 743 C C . GLY A 1 90 ? -13.448 8.350 3.589 1.00 63.50 90 GLY A C 1
ATOM 744 O O . GLY A 1 90 ? -13.521 8.526 4.807 1.00 63.50 90 GLY A O 1
ATOM 745 N N . ASP A 1 91 ? -13.162 7.163 3.037 1.00 57.94 91 ASP A N 1
ATOM 746 C CA . ASP A 1 91 ? -12.649 6.032 3.796 1.00 57.94 91 ASP A CA 1
ATOM 747 C C . ASP A 1 91 ? -11.248 6.419 4.260 1.00 57.94 91 ASP A C 1
ATOM 749 O O . ASP A 1 91 ? -10.213 6.134 3.644 1.00 57.94 91 ASP A O 1
ATOM 753 N N . GLU A 1 92 ? -11.203 7.149 5.374 1.00 54.47 92 GLU A N 1
ATOM 754 C CA . GLU A 1 92 ? -10.006 7.241 6.173 1.00 54.47 92 GLU A CA 1
ATOM 755 C C . GLU A 1 92 ? -9.588 5.792 6.383 1.00 54.47 92 GLU A C 1
ATOM 757 O O . GLU A 1 92 ? -10.326 5.030 7.000 1.00 54.47 92 GLU A O 1
ATOM 762 N N . ILE A 1 93 ? -8.456 5.399 5.787 1.00 53.06 93 ILE A N 1
ATOM 763 C CA . ILE A 1 93 ? -7.829 4.091 5.972 1.00 53.06 93 ILE A CA 1
ATOM 764 C C . ILE A 1 93 ? -7.401 4.039 7.439 1.00 53.06 93 ILE A C 1
ATOM 766 O O . ILE A 1 93 ? -6.229 4.152 7.796 1.00 53.06 93 ILE A O 1
ATOM 770 N N . ARG A 1 94 ? -8.393 3.938 8.315 1.00 51.00 94 ARG A N 1
ATOM 771 C CA . ARG A 1 94 ? -8.328 3.437 9.661 1.00 51.00 94 ARG A CA 1
ATOM 772 C C . ARG A 1 94 ? -8.235 1.944 9.447 1.00 51.00 94 ARG A C 1
ATOM 774 O O . ARG A 1 94 ? -9.205 1.217 9.611 1.00 51.00 94 ARG A O 1
ATOM 781 N N . GLY A 1 95 ? -7.085 1.494 8.938 1.00 51.88 95 GLY A N 1
ATOM 782 C CA . GLY A 1 95 ? -6.766 0.077 9.002 1.00 51.88 95 GLY A CA 1
ATOM 783 C C . GLY A 1 95 ? -6.973 -0.294 10.453 1.00 51.88 95 GLY A C 1
ATOM 784 O O . GLY A 1 95 ? -6.351 0.369 11.265 1.00 51.88 95 GLY A O 1
ATOM 785 N N . ILE A 1 96 ? -7.918 -1.196 10.725 1.00 54.69 96 ILE A N 1
ATOM 786 C CA . ILE A 1 96 ? -8.462 -1.580 12.036 1.00 54.69 96 ILE A CA 1
ATOM 787 C C . ILE A 1 96 ? -7.409 -1.325 13.117 1.00 54.69 96 ILE A C 1
ATOM 789 O O . ILE A 1 96 ? -6.497 -2.124 13.337 1.00 54.69 96 ILE A O 1
ATOM 793 N N . LEU A 1 97 ? -7.442 -0.110 13.664 1.0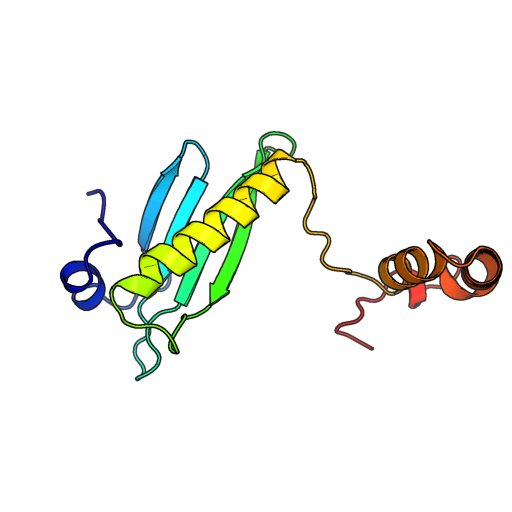0 62.81 97 LEU A N 1
ATOM 794 C CA . LEU A 1 97 ? -6.250 0.482 14.277 1.00 62.81 97 LEU A CA 1
ATOM 795 C C . LEU A 1 97 ? -6.226 0.161 15.747 1.00 62.81 97 LEU A C 1
ATOM 797 O O . LEU A 1 97 ? -5.216 0.400 16.388 1.00 62.81 97 LEU A O 1
ATOM 801 N N . THR A 1 98 ? -7.347 -0.329 16.266 1.00 69.88 98 THR A N 1
ATOM 802 C CA . THR A 1 98 ? -7.606 -0.498 17.675 1.00 69.88 98 THR A CA 1
ATOM 803 C C . THR A 1 98 ? -8.474 -1.724 17.926 1.00 69.88 98 THR A C 1
ATOM 805 O O . THR A 1 98 ? -9.266 -2.130 17.071 1.00 69.88 98 THR A O 1
ATOM 808 N N . VAL A 1 99 ? -8.351 -2.307 19.120 1.00 77.75 99 VAL A N 1
ATOM 809 C CA . VAL A 1 99 ? -9.236 -3.391 19.583 1.00 77.75 99 VAL A CA 1
ATOM 810 C C . VAL A 1 99 ? -10.705 -2.981 19.464 1.00 77.75 99 VAL A C 1
ATOM 812 O O . VAL A 1 99 ? -11.549 -3.800 19.111 1.00 77.75 99 VAL A O 1
ATOM 815 N N . LYS A 1 100 ? -11.014 -1.697 19.684 1.00 78.94 100 LYS A N 1
ATOM 816 C CA . LYS A 1 100 ? -12.361 -1.151 19.516 1.00 78.94 100 LYS A CA 1
ATOM 817 C C . LYS A 1 100 ? -12.903 -1.318 18.097 1.00 78.94 100 LYS A C 1
ATOM 819 O O . LYS A 1 100 ? -14.045 -1.757 17.960 1.00 78.94 100 LYS A O 1
ATOM 824 N N . ASP A 1 101 ? -12.108 -1.005 17.075 1.00 75.69 101 ASP A N 1
ATOM 825 C CA . ASP A 1 101 ? -12.525 -1.149 15.673 1.00 75.69 101 ASP A CA 1
ATOM 826 C C . ASP A 1 101 ? -12.788 -2.623 15.326 1.00 75.69 101 ASP A C 1
ATOM 828 O O . ASP A 1 101 ? -13.817 -2.942 14.731 1.00 75.69 101 ASP A O 1
ATOM 832 N N . ALA A 1 102 ? -11.924 -3.541 15.779 1.00 77.69 102 ALA A N 1
ATOM 833 C CA . ALA A 1 102 ? -12.135 -4.979 15.581 1.00 77.69 102 ALA A CA 1
ATOM 834 C C . ALA A 1 102 ? -13.389 -5.494 16.299 1.00 77.69 102 ALA A C 1
ATOM 836 O O . ALA A 1 102 ? -14.163 -6.258 15.722 1.00 77.69 102 ALA A O 1
ATOM 837 N N . CYS A 1 103 ? -13.624 -5.056 17.539 1.00 82.38 103 CYS A N 1
ATOM 838 C CA . CYS A 1 103 ? -14.833 -5.401 18.281 1.00 82.38 103 CYS A CA 1
ATOM 839 C C . CYS A 1 103 ? -16.093 -4.848 17.608 1.00 82.38 103 CYS A C 1
ATOM 841 O O . CYS A 1 103 ? -17.094 -5.556 17.558 1.00 82.38 103 CYS A O 1
ATOM 843 N N . HIS A 1 104 ? -16.057 -3.625 17.067 1.00 80.31 104 HIS A N 1
ATOM 844 C CA . HIS A 1 104 ? -17.170 -3.067 16.292 1.00 80.31 104 HIS A CA 1
ATOM 845 C C . HIS A 1 104 ? -17.453 -3.879 15.027 1.00 80.31 104 HIS A C 1
ATOM 847 O O . HIS A 1 104 ? -18.610 -4.193 14.757 1.00 80.31 104 HIS A O 1
ATOM 853 N N . GLN A 1 105 ? -16.413 -4.270 14.291 1.00 80.12 105 GLN A N 1
ATOM 854 C CA . GLN A 1 105 ? -16.576 -5.070 13.081 1.00 80.12 105 GLN A CA 1
ATOM 855 C C . GLN A 1 105 ? -17.128 -6.469 13.388 1.00 80.12 105 GLN A C 1
ATOM 857 O O . GLN A 1 105 ? -18.048 -6.926 12.717 1.00 80.12 105 GLN A O 1
ATOM 862 N N . TYR A 1 106 ? -16.641 -7.120 14.448 1.00 80.25 106 TYR A N 1
ATOM 863 C CA . TYR A 1 106 ? -17.175 -8.411 14.897 1.00 80.25 106 TYR A CA 1
ATOM 864 C C . TYR A 1 106 ? -18.618 -8.310 15.414 1.00 80.25 106 TYR A C 1
ATOM 866 O O . TYR A 1 106 ? -19.410 -9.240 15.262 1.00 80.25 106 TYR A O 1
ATOM 874 N N . ALA A 1 107 ? -18.961 -7.187 16.043 1.00 84.38 107 ALA A N 1
ATOM 875 C CA . ALA A 1 107 ? -20.291 -6.938 16.578 1.00 84.38 107 ALA A CA 1
ATOM 876 C C . ALA A 1 107 ? -21.326 -6.567 15.505 1.00 84.38 107 ALA A C 1
ATOM 878 O O . ALA A 1 107 ? 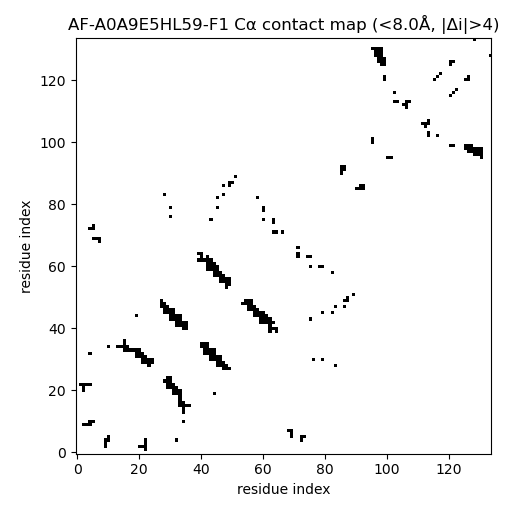-22.517 -6.643 15.794 1.00 84.38 107 ALA A O 1
ATOM 879 N N . SER A 1 108 ? -20.899 -6.217 14.285 1.00 78.81 108 SER A N 1
ATOM 880 C CA . SER A 1 108 ? -21.793 -5.780 13.203 1.00 78.81 108 SER A CA 1
ATOM 881 C C . SER A 1 108 ? -22.871 -6.817 12.857 1.00 78.81 108 SER A C 1
ATOM 883 O O . SER A 1 108 ? -24.019 -6.451 12.636 1.00 78.81 108 SER A O 1
ATOM 885 N N . ASP A 1 109 ? -22.529 -8.107 12.885 1.00 79.19 109 ASP A N 1
ATOM 886 C CA . ASP A 1 109 ? -23.467 -9.217 12.642 1.00 79.19 109 ASP A CA 1
ATOM 887 C C . ASP A 1 109 ? -24.039 -9.825 13.938 1.00 79.19 109 ASP A C 1
ATOM 889 O O . ASP A 1 109 ? -24.880 -10.723 13.900 1.00 79.19 109 ASP A O 1
ATOM 893 N N . LYS A 1 110 ? -23.572 -9.386 15.117 1.00 83.81 110 LYS A N 1
ATOM 894 C CA . LYS A 1 110 ? -23.847 -10.048 16.405 1.00 83.81 110 LYS A CA 1
ATOM 895 C C . LYS A 1 110 ? -24.195 -9.038 17.496 1.00 83.81 110 LYS A C 1
ATOM 897 O O . LYS A 1 110 ? -23.342 -8.610 18.275 1.00 83.81 110 LYS A O 1
ATOM 902 N N . ILE A 1 111 ? -25.491 -8.756 17.626 1.00 79.19 111 ILE A N 1
ATOM 903 C CA . ILE A 1 111 ? -26.056 -7.803 18.601 1.00 79.19 111 ILE A CA 1
ATOM 904 C C . ILE A 1 111 ? -25.685 -8.175 20.053 1.00 79.19 111 ILE A C 1
ATOM 906 O O . ILE A 1 111 ? -25.426 -7.307 20.888 1.00 79.19 111 ILE A O 1
ATOM 910 N N . GLU A 1 112 ? -25.606 -9.470 20.375 1.00 81.94 112 GLU A N 1
ATOM 911 C CA . GLU A 1 112 ? -25.196 -9.935 21.708 1.00 81.94 112 GLU A CA 1
ATOM 912 C C . GLU A 1 112 ? -23.729 -9.618 22.024 1.00 81.94 112 GLU A C 1
ATOM 914 O O . GLU A 1 112 ? -23.397 -9.267 23.160 1.00 81.94 112 GLU A O 1
ATOM 919 N N . ALA A 1 113 ? -22.847 -9.718 21.025 1.00 80.38 113 ALA A N 1
ATOM 920 C CA . ALA A 1 113 ? -21.433 -9.400 21.181 1.00 80.38 113 ALA A CA 1
ATOM 921 C C . ALA A 1 113 ? -21.238 -7.894 21.398 1.00 80.38 113 ALA A C 1
ATOM 923 O O . ALA A 1 113 ? -20.443 -7.507 22.254 1.00 80.38 113 ALA A O 1
ATOM 924 N N . GLN A 1 114 ? -22.029 -7.059 20.715 1.00 85.00 114 GLN A N 1
ATOM 925 C CA . GLN A 1 114 ? -22.008 -5.605 20.884 1.00 85.00 114 GLN A CA 1
ATOM 926 C C . GLN A 1 114 ? -22.240 -5.196 22.343 1.00 85.00 114 GLN A C 1
ATOM 928 O O . GLN A 1 114 ? -21.406 -4.512 22.932 1.00 85.00 114 GLN A O 1
ATOM 933 N N . LYS A 1 115 ? -23.320 -5.696 22.962 1.00 84.25 115 LYS A N 1
ATOM 934 C CA . LYS A 1 115 ? -23.666 -5.371 24.358 1.00 84.25 115 LYS A CA 1
ATOM 935 C C . LYS A 1 115 ? -22.603 -5.833 25.358 1.00 84.25 115 LYS A C 1
ATOM 937 O O . LYS A 1 115 ? -22.394 -5.186 26.384 1.00 84.25 115 LYS A O 1
ATOM 942 N N . ARG A 1 116 ? -21.935 -6.960 25.084 1.00 84.94 116 ARG A N 1
ATOM 943 C CA . ARG A 1 116 ? -20.830 -7.455 25.922 1.00 84.94 116 ARG A CA 1
ATOM 944 C C . ARG A 1 116 ? -19.608 -6.551 25.792 1.00 84.94 116 ARG A C 1
ATOM 946 O O . ARG A 1 116 ? -19.090 -6.105 26.812 1.00 84.94 116 ARG A O 1
ATOM 953 N N . PHE A 1 117 ? -19.201 -6.221 24.566 1.00 85.88 117 PHE A N 1
ATOM 954 C CA . PHE A 1 117 ? -18.070 -5.326 24.319 1.00 85.88 117 PHE A CA 1
ATOM 955 C C . PHE A 1 117 ? -18.303 -3.910 24.841 1.00 85.88 117 PHE A C 1
ATOM 957 O O . PHE A 1 117 ? -17.352 -3.282 25.297 1.00 85.88 117 PHE A O 1
ATOM 964 N N . GLU A 1 118 ? -19.543 -3.430 24.860 1.00 83.62 118 GLU A N 1
ATOM 965 C CA . GLU A 1 118 ? -19.888 -2.123 25.420 1.00 83.62 118 GLU A CA 1
ATOM 966 C C . GLU A 1 118 ? -19.632 -2.037 26.928 1.00 83.62 118 GLU A C 1
ATOM 968 O O . GLU A 1 118 ? -19.101 -1.035 27.403 1.00 83.62 118 GLU A O 1
ATOM 973 N N . ARG A 1 119 ? -19.890 -3.127 27.661 1.00 83.75 119 ARG A N 1
ATOM 974 C CA . ARG A 1 119 ? -19.585 -3.230 29.095 1.00 83.75 119 ARG A CA 1
ATOM 975 C C . ARG A 1 119 ? -18.114 -3.497 29.403 1.00 83.75 119 ARG A C 1
ATOM 977 O O . ARG A 1 119 ? -17.624 -3.016 30.417 1.00 83.75 119 ARG A O 1
ATOM 984 N N . THR A 1 120 ? -17.425 -4.309 28.600 1.00 82.06 120 THR A N 1
ATOM 985 C CA . THR A 1 120 ? -16.094 -4.826 28.978 1.00 82.06 120 THR A CA 1
ATOM 986 C C . THR A 1 120 ? -14.939 -4.200 28.209 1.00 82.06 120 THR A C 1
ATOM 988 O O . THR A 1 120 ? -13.868 -3.994 28.776 1.00 82.06 120 THR A O 1
ATOM 991 N N . VAL A 1 121 ? -15.125 -3.914 26.920 1.00 80.69 121 VAL A N 1
ATOM 992 C CA . VAL A 1 121 ? -14.047 -3.480 26.023 1.00 80.69 121 VAL A CA 1
ATOM 993 C C . VAL A 1 121 ? -14.088 -1.971 25.827 1.00 80.69 121 VAL A C 1
ATOM 995 O O . VAL A 1 121 ? -13.080 -1.318 26.072 1.00 80.69 121 VAL A O 1
ATOM 998 N N . TYR A 1 122 ? -15.231 -1.396 25.438 1.00 79.88 122 TYR A N 1
ATOM 999 C CA . TYR A 1 122 ? -15.331 0.018 25.051 1.00 79.88 122 TYR A CA 1
ATOM 1000 C C . TYR A 1 122 ? -15.098 1.001 26.205 1.00 79.88 122 TYR A C 1
ATOM 1002 O O . TYR A 1 122 ? -14.619 2.105 25.955 1.00 79.88 122 TYR A O 1
ATOM 1010 N N . GLN A 1 123 ? -15.393 0.607 27.447 1.00 78.56 123 GLN A N 1
ATOM 1011 C CA . GLN A 1 123 ? -15.089 1.395 28.650 1.00 78.56 123 GLN A CA 1
ATOM 1012 C C . GLN A 1 123 ? -13.668 1.172 29.193 1.00 78.56 123 GLN A C 1
ATOM 1014 O O . GLN A 1 123 ? -13.234 1.903 30.080 1.00 78.56 123 GLN A O 1
ATOM 1019 N N . SER A 1 124 ? -12.930 0.186 28.676 1.00 80.81 124 SER A N 1
ATOM 1020 C CA . SER A 1 124 ? -11.584 -0.150 29.144 1.00 80.81 124 SER A CA 1
ATOM 1021 C C . SER A 1 124 ? -10.500 0.530 28.304 1.00 80.81 124 SER A C 1
ATOM 1023 O O . SER A 1 124 ? -10.668 0.760 27.107 1.00 80.81 124 SER A O 1
ATOM 1025 N N . ALA A 1 125 ? -9.333 0.785 28.904 1.00 80.12 125 ALA A N 1
ATOM 1026 C CA . ALA A 1 125 ? -8.165 1.330 28.203 1.00 80.12 125 ALA A CA 1
ATOM 1027 C C . ALA A 1 125 ? -7.690 0.434 27.038 1.00 80.12 125 ALA A C 1
ATOM 1029 O O . ALA A 1 125 ? -7.083 0.926 26.086 1.00 80.12 125 ALA A O 1
ATOM 1030 N N . ILE A 1 126 ? -8.028 -0.863 27.081 1.00 79.25 126 ILE A N 1
ATOM 1031 C CA . ILE A 1 126 ? -7.776 -1.837 26.010 1.00 79.25 126 ILE A CA 1
ATOM 1032 C C . ILE A 1 126 ? -8.417 -1.430 24.679 1.00 79.25 126 ILE A C 1
ATOM 1034 O O . ILE A 1 126 ? -7.843 -1.716 23.630 1.00 79.25 126 ILE A O 1
ATOM 1038 N N . ALA A 1 127 ? -9.550 -0.718 24.694 1.00 78.00 127 ALA A N 1
ATOM 1039 C CA . ALA A 1 127 ? -10.235 -0.297 23.473 1.00 78.00 127 ALA A CA 1
ATOM 1040 C C . ALA A 1 127 ? -9.345 0.522 22.532 1.00 78.00 127 ALA A C 1
ATOM 1042 O O . A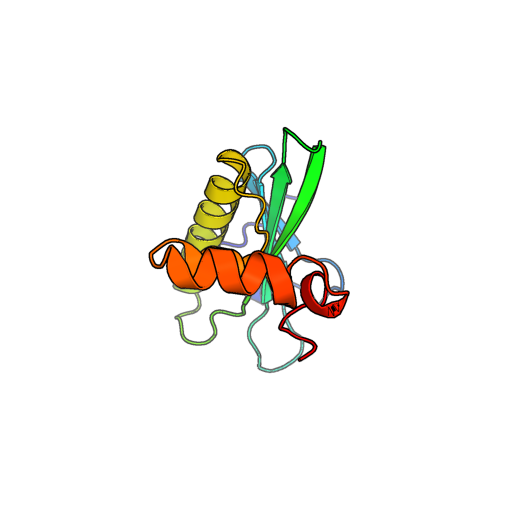LA A 1 127 ? -9.478 0.384 21.322 1.00 78.00 127 ALA A O 1
ATOM 1043 N N . ASN A 1 128 ? -8.433 1.335 23.071 1.00 74.06 128 ASN A N 1
ATOM 1044 C CA . ASN A 1 128 ? -7.564 2.215 22.287 1.00 74.06 128 ASN A CA 1
ATOM 1045 C C . ASN A 1 128 ? -6.212 1.577 21.932 1.00 74.06 128 ASN A C 1
ATOM 1047 O O . ASN A 1 128 ? -5.370 2.230 21.312 1.00 74.06 128 ASN A O 1
ATOM 1051 N N . ILE A 1 129 ? -5.974 0.325 22.331 1.00 77.25 129 ILE A N 1
ATOM 1052 C CA . ILE A 1 129 ? -4.722 -0.365 22.026 1.00 77.25 129 ILE A CA 1
ATOM 1053 C C . ILE A 1 129 ? -4.752 -0.809 20.566 1.00 77.25 129 ILE A C 1
ATOM 1055 O O . ILE A 1 129 ? -5.733 -1.421 20.140 1.00 77.25 129 ILE A O 1
ATOM 1059 N N . PRO A 1 130 ? -3.694 -0.535 19.787 1.00 73.75 130 PRO A N 1
ATOM 1060 C CA . PRO A 1 130 ? -3.596 -1.068 18.448 1.00 73.75 130 PRO A CA 1
ATOM 1061 C C . PRO A 1 130 ? -3.367 -2.571 18.449 1.00 73.75 130 PRO A C 1
ATOM 1063 O O . PRO A 1 130 ? -2.529 -3.068 19.191 1.00 73.75 130 PRO A O 1
ATOM 1066 N N . ILE A 1 131 ? -4.081 -3.286 17.575 1.00 70.06 131 ILE A N 1
ATOM 1067 C CA . ILE A 1 131 ? -4.006 -4.756 17.464 1.00 70.06 131 ILE A CA 1
ATOM 1068 C C . ILE A 1 131 ? -2.581 -5.220 17.145 1.00 70.06 131 ILE A C 1
ATOM 1070 O O . ILE A 1 131 ? -2.181 -6.305 17.532 1.00 70.06 131 ILE A O 1
ATOM 1074 N N . THR A 1 132 ? -1.771 -4.368 16.517 1.00 63.09 132 THR A N 1
ATOM 1075 C CA . THR A 1 132 ? -0.346 -4.626 16.266 1.00 63.09 132 THR A CA 1
ATOM 1076 C C . THR A 1 132 ? 0.523 -4.684 17.528 1.00 63.09 132 THR A C 1
ATOM 1078 O O . THR A 1 132 ? 1.698 -5.022 17.421 1.00 63.09 132 THR A O 1
ATOM 1081 N N . LYS A 1 133 ? -0.013 -4.314 18.698 1.00 58.78 133 LYS A N 1
ATOM 1082 C CA . LYS A 1 133 ? 0.674 -4.330 20.000 1.00 58.78 133 LYS A CA 1
ATOM 1083 C C . LYS A 1 133 ? 0.094 -5.343 21.002 1.00 58.78 133 LYS A C 1
ATOM 1085 O O . LYS A 1 133 ? 0.542 -5.333 22.147 1.00 58.78 133 LYS A O 1
ATOM 1090 N N . LEU A 1 134 ? -0.900 -6.141 20.606 1.00 59.28 134 LEU A N 1
ATOM 1091 C CA . LEU A 1 134 ? -1.398 -7.283 21.386 1.00 59.28 134 LEU A CA 1
ATOM 1092 C C . LEU A 1 134 ? -0.549 -8.523 21.104 1.00 59.28 134 LEU A C 1
ATOM 1094 O O . LEU A 1 134 ? -0.319 -9.278 22.071 1.00 59.28 134 LEU A O 1
#

Mean predicted aligned error: 12.05 Å

pLDDT: mean 78.48, std 9.58, range [50.0, 90.94]

Radius of gyration: 19.4 Å; Cα contacts (8 Å, |Δi|>4): 182; chains: 1; bounding box: 47×31×48 Å

Solvent-accessible surface area (backbone atoms only — not comparable to full-atom values): 7738 Å² total; per-residue (Å²): 134,89,57,64,68,70,42,58,72,58,52,75,70,52,72,74,53,94,69,54,53,64,31,76,78,52,92,59,29,32,43,25,44,28,50,49,92,54,98,56,60,34,41,33,31,30,37,35,52,31,80,90,76,72,42,80,47,75,45,81,74,47,46,54,74,92,48,56,76,69,53,36,44,57,53,53,46,52,56,37,51,53,52,44,50,37,47,73,72,61,47,70,84,66,62,68,56,18,43,40,50,50,50,51,61,64,20,72,88,30,70,71,53,38,61,50,38,53,70,62,36,66,76,34,80,63,19,75,39,36,60,94,77,112

Nearest PDB structures (foldseek):
  6ao1-assembly3_C  TM=5.434E-01  e=1.731E+00  Paraburkholderia phymatum
  5i0p-assembly3_C  TM=5.457E-01  e=2.663E+00  Burkholderia ambifaria MC40-6
  5u8o-assembly1_B  TM=5.738E-01  e=3.011E+00  Burkholderia multivorans ATCC 17616
  5i0p-assembly2_B  TM=5.659E-01  e=4.355E+00  Burkholderia ambifaria MC40-6
  5u8o-assembly2_C  TM=5.738E-01  e=5.237E+00  Burkholderia multivorans ATCC 17616

Foldseek 3Di:
DAQDLLDLVSLVPDDADPFFRWHDDDVQKIKTWGQDPDPQGTWIKIWGQQPVVSDIDMDTPGRPVVDDSNCVVVSSVVVSVVVRVCSPVVVPPVVVFAPLSVQCVVCVVPVPSVVVCVVPPPPDPRRHHGPVVD

Secondary structure (DSSP, 8-state):
----TT-HHHHHTPPP-SSPEEEEEETTEEEEEE--SSSSPPEEEEEEE-TTT--EEEEEEE--TTS-TTHHHHHHHHHHHHHHHHHHTT-----S-SHHHHHHHHHTT-HHHHHHHHHHTTTSGGGGS-GGG-

=== Feature glossary ===
Key to the feature types in this record:

— What the protein is —

Primary structure: the covalent order of the twenty standard amino acids along the backbone. Two proteins with the same sequence will (almost always) fold to the same structure; two with 30% identity often share a fold but not the details.

Database cross-references. InterPro integrates a dozen domain/family signature databases into unified entries with residue-range hits. GO terms attach function/process/location labels with evidence codes. CATH codes position the fold in a four-level structural taxonomy. Organism is the NCBI-taxonomy species name.

— Where its atoms are —

The mmCIF block holds the 3D Cartesian coordinates of each backbone atom (N, Cα, C, O) in ångströms. mmCIF is the PDB's canonical archive format — a tagged-loop text representation of the atomic model.

Six rendered views show the 3D structure from the faces of a cube — i.e. along ±x, ±y, ±z. Rendering representation is drawn randomly per protein from cartoon (secondary-structure ribbons), sticks (backbone bonds), or molecular surface; coloring is either N→C rainbow (blue at the N-terminus through red at the C-terminus) or one color per chain.

— Local backbone conformation —

DSSP 8-state secondary structure assigns each residue 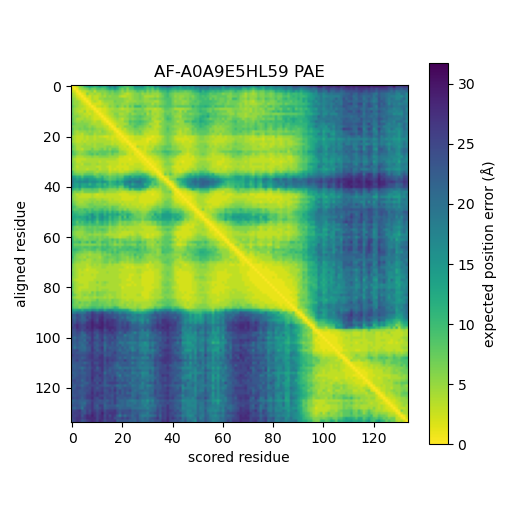one of H (α-helix), G (3₁₀-helix), I (π-helix), E (extended β-strand), B (isolated β-bridge), T (hydrogen-bonded turn), S (bend), or '-' (coil). The assignment is computed from backbone hydrogen-bond geometry via the Kabsch–Sander algorithm.

P-SEA three-state annotation labels each residue as helix, strand, or coil based purely on the geometry of the Cα trace. It serves as a fallback when the full backbone (and thus DSSP) is unavailable.

The φ/ψ torsion pair specifies the backbone conformation at each residue. φ rotates about the N–Cα bond, ψ about the Cα–C bond. Steric clashes forbid most of the (φ, ψ) plane — the allowed regions (α-helix basin, β-sheet basin, left-handed helix) are the Ramachandran-allowed regions.

— Global shape and packing —

The geometric summary reports three shape descriptors. Rg (radius of gyration) measures how spread out the Cα atoms are about their centre of mass; compact globular proteins have small Rg, elongated or unfolded ones large. Cα contacts (<8 Å, |i−j|>4) count long-range residue pairs in spatial proximity — high for tightly packed folds, near zero for rods or random coil. The bounding-box extents give the protein's footprint along x, y, z in Å.

Accessible surface area quantifies burial. A residue with SASA near zero is packed into the hydrophobic core; one with SASA >100 Å² sits on the surface. Computed here via the Shrake–Rupley numerical algorithm with a 1.4 Å probe.

Plot images: a contact map (which residues are close in 3D, as an N×N binary image), a Ramachandran scatter (backbone torsion angles, revealing secondary-structure composition at a glance), and — for AlphaFold structures — a PAE heatmap (pairwise prediction confidence).

— Structural neighborhood —

The Foldseek 3Di string encodes local tertiary geometry as a 20-letter alphabet — one character per residue — derived from the relative positions of nearby Cα atoms. Unlike the amino-acid sequence, 3Di is a direct function of the 3D structure, so two proteins with the same fold have similar 3Di strings even at low sequence identity.

Nearest PDB neighbors are the top structural matches found by Foldseek when searching this structure against the entire Protein Data Bank. Each hit reports a TM-score (0 to 1; >0.5 almost always implies the same fold) and an E-value. These are *structural* homologs — they may share no detectable sequence similarity.

— Confidence and disorder —

For AlphaFold models, the B-factor field carries pLDDT — the model's own estimate of local accuracy on a 0–100 scale. Regions with pLDDT<50 should be treated as essentially unmodeled; they often correspond to intrinsically disordered segments.

B-factor (Debye–Waller factor) reflects atomic displacement in the crystal lattice. It is an experimental observable (units Å²), not a prediction; low values mean the atom is pinned down, high values mean it moves or is heterogeneous across the crystal.

Predicted aligned error is AlphaFold's pairwise confidence. Unlike pLDDT (per-residue), PAE is per-residue-pair and captures whether two parts of the structure are correctly placed relative to each other. Units are ångströms of expected positional error.